Protein AF-A0ABD0TWV4-F1 (afdb_monomer)

Mean predicted aligned error: 20.25 Å

InterPro domains:
  IPR000727 Target SNARE coiled-coil homology domain [PF05739] (117-166)
  IPR000727 Target SNARE coiled-coil homology domain [PS50192] (80-142)
  IPR000727 Target SNARE coiled-coil homology domain [SM00397] (75-142)
  IPR006012 Syntaxin/epimorphin, conserved site [PS00914] (86-125)

Radius of gyration: 50.0 Å; Cα contacts (8 Å, |Δi|>4): 25; chains: 1; bounding box: 111×30×127 Å

Secondary structure (DSSP, 8-state):
---TTT-SS--B-TTSSB-SSS-TT--S---TTS-HHHHHHHHHHHHHHHHHHHS-TT----TTTT---HHHHHHHHHHHHHHHHHHHHHHHHHHHHHHHHHHHHHHHHHHHHHHHHHHHHHHHHHHHHHHHHHHHHHHHHHHHHHHHHHHHHHHHHHHHHHHHHHHHHHHHH--

Structure (mmCIF, N/CA/C/O backbone):
data_AF-A0ABD0TWV4-F1
#
_entry.id   AF-A0ABD0TWV4-F1
#
loop_
_atom_site.group_PDB
_atom_site.id
_atom_site.type_symbol
_atom_site.label_atom_id
_atom_site.label_alt_id
_atom_site.label_comp_id
_atom_site.label_asym_id
_atom_site.label_entity_id
_atom_site.label_seq_id
_atom_site.pdbx_PDB_ins_code
_atom_site.Cartn_x
_atom_site.Cartn_y
_atom_site.Cartn_z
_atom_site.occupancy
_atom_site.B_iso_or_equiv
_atom_site.auth_seq_id
_atom_site.auth_comp_id
_atom_site.auth_asym_id
_atom_site.auth_atom_id
_atom_site.pdbx_PDB_model_num
ATOM 1 N N . MET A 1 1 ? -5.287 -21.340 57.481 1.00 48.16 1 MET A N 1
ATOM 2 C CA . MET A 1 1 ? -6.376 -22.322 57.654 1.00 48.16 1 MET A CA 1
ATOM 3 C C . MET A 1 1 ? -7.384 -21.694 58.591 1.00 48.16 1 MET A C 1
ATOM 5 O O . MET A 1 1 ? -7.034 -21.467 59.744 1.00 48.16 1 MET A O 1
ATOM 9 N N . GLY A 1 2 ? -8.526 -21.273 58.043 1.00 52.78 2 GLY A N 1
ATOM 10 C CA . GLY A 1 2 ? -9.637 -20.686 58.793 1.00 52.78 2 GLY A CA 1
ATOM 11 C C . GLY A 1 2 ? -10.477 -21.760 59.484 1.00 52.78 2 GLY A C 1
ATOM 12 O O . GLY A 1 2 ? -10.349 -22.943 59.178 1.00 52.78 2 GLY A O 1
ATOM 13 N N . ASP A 1 3 ? -11.267 -21.323 60.457 1.00 49.00 3 ASP A N 1
ATOM 14 C CA . ASP A 1 3 ? -12.151 -22.139 61.287 1.00 49.00 3 ASP A CA 1
ATOM 15 C C . ASP A 1 3 ? -13.287 -22.773 60.448 1.00 49.00 3 ASP A C 1
ATOM 17 O O . ASP A 1 3 ? -14.047 -22.030 59.819 1.00 49.00 3 ASP A O 1
ATOM 21 N N . PRO A 1 4 ? -13.421 -24.114 60.413 1.00 55.00 4 PRO A N 1
ATOM 22 C CA . PRO A 1 4 ? -14.428 -24.806 59.605 1.00 55.00 4 PRO A CA 1
ATOM 23 C C . PRO A 1 4 ? -15.880 -24.562 60.047 1.00 55.00 4 PRO A C 1
ATOM 25 O O . PRO A 1 4 ? -16.785 -24.877 59.280 1.00 55.00 4 PRO A O 1
ATOM 28 N N . ASP A 1 5 ? -16.120 -23.990 61.233 1.00 54.47 5 ASP A N 1
ATOM 29 C CA . ASP A 1 5 ? -17.477 -23.630 61.676 1.00 54.47 5 ASP A CA 1
ATOM 30 C C . ASP A 1 5 ? -17.945 -22.264 61.126 1.00 54.47 5 ASP A C 1
ATOM 32 O O . ASP A 1 5 ? -19.137 -21.959 61.142 1.00 54.47 5 ASP A O 1
ATOM 36 N N . VAL A 1 6 ? -17.019 -21.443 60.614 1.00 55.41 6 VAL A N 1
ATOM 37 C CA . VAL A 1 6 ? -17.290 -20.105 60.043 1.00 55.41 6 VAL A CA 1
ATOM 38 C C . VAL A 1 6 ? -17.192 -20.117 58.518 1.00 55.41 6 VAL A C 1
ATOM 40 O O . VAL A 1 6 ? -17.832 -19.327 57.822 1.00 55.41 6 VAL A O 1
ATOM 43 N N . ASP A 1 7 ? -16.379 -21.023 57.988 1.00 56.34 7 ASP A N 1
ATOM 44 C CA . ASP A 1 7 ? -16.120 -21.140 56.568 1.00 56.34 7 ASP A CA 1
ATOM 45 C C . ASP A 1 7 ? -17.146 -22.078 55.922 1.00 56.34 7 ASP A C 1
ATOM 47 O O . ASP A 1 7 ? -16.970 -23.295 55.887 1.00 56.34 7 ASP A O 1
ATOM 51 N N . HIS A 1 8 ? -18.256 -21.508 55.443 1.00 60.25 8 HIS A N 1
ATOM 52 C CA . HIS A 1 8 ? -19.375 -22.197 54.781 1.00 60.25 8 HIS A CA 1
ATOM 53 C C . HIS A 1 8 ? -19.004 -22.850 53.425 1.00 60.25 8 HIS A C 1
ATOM 55 O O . HIS A 1 8 ? -19.779 -22.811 52.470 1.00 60.25 8 HIS A O 1
ATOM 61 N N . GLY A 1 9 ? -17.819 -23.452 53.318 1.00 59.75 9 GLY A N 1
ATOM 62 C CA . GLY A 1 9 ? -17.298 -24.084 52.111 1.00 59.75 9 GLY A CA 1
ATOM 63 C C . GLY A 1 9 ? -16.664 -23.106 51.123 1.00 59.75 9 GLY A C 1
ATOM 64 O O . GLY A 1 9 ? -16.561 -23.441 49.941 1.00 59.75 9 GLY A O 1
ATOM 65 N N . PHE A 1 10 ? -16.252 -21.912 51.566 1.00 63.66 10 PHE A N 1
ATOM 66 C CA . PHE A 1 10 ? -15.539 -20.976 50.707 1.00 63.66 10 PHE A CA 1
ATOM 67 C C . PHE A 1 10 ? -14.057 -21.349 50.640 1.00 63.66 10 PHE A C 1
ATOM 69 O O . PHE A 1 10 ? -13.393 -21.608 51.635 1.00 63.66 10 PHE A O 1
ATOM 76 N N . VAL A 1 11 ? -13.516 -21.394 49.426 1.00 72.00 11 VAL A N 1
ATOM 77 C CA . VAL A 1 11 ? -12.082 -21.613 49.219 1.00 72.00 11 VAL A CA 1
ATOM 78 C C . VAL A 1 11 ? -11.389 -20.254 49.267 1.00 72.00 11 VAL A C 1
ATOM 80 O O . VAL A 1 11 ? -11.947 -19.270 48.787 1.00 72.00 11 VAL A O 1
ATOM 83 N N . PHE A 1 12 ? -10.198 -20.174 49.864 1.00 75.81 12 PHE A N 1
ATOM 84 C CA . PHE A 1 12 ? -9.414 -18.940 49.970 1.00 75.81 12 PHE A CA 1
ATOM 85 C C . PHE A 1 12 ? -8.073 -19.070 49.242 1.00 75.81 12 PHE A C 1
ATOM 87 O O . PHE A 1 12 ? -7.448 -20.131 49.277 1.00 75.81 12 PHE A O 1
ATOM 94 N N . ASP A 1 13 ? -7.634 -17.980 48.613 1.00 79.19 13 ASP A N 1
ATOM 95 C CA . ASP A 1 13 ? -6.350 -17.870 47.931 1.00 79.19 13 ASP A CA 1
ATOM 96 C C . ASP A 1 13 ? -5.178 -17.789 48.930 1.00 79.19 13 ASP A C 1
ATOM 98 O O . ASP A 1 13 ? -5.342 -17.699 50.152 1.00 79.19 13 ASP A O 1
ATOM 102 N N . ASP A 1 14 ? -3.955 -17.809 48.406 1.00 82.31 14 ASP A N 1
ATOM 103 C CA . ASP A 1 14 ? -2.719 -17.677 49.185 1.00 82.31 14 ASP A CA 1
ATOM 104 C C . ASP A 1 14 ? -2.573 -16.313 49.890 1.00 82.31 14 ASP A C 1
ATOM 106 O O . ASP A 1 14 ? -1.721 -16.150 50.766 1.00 82.31 14 ASP A O 1
ATOM 110 N N . GLN A 1 15 ? -3.431 -15.348 49.551 1.00 80.25 15 GLN A N 1
ATOM 111 C CA . GLN A 1 15 ? -3.526 -14.021 50.157 1.00 80.25 15 GLN A CA 1
ATOM 112 C C . GLN A 1 15 ? -4.670 -13.932 51.183 1.00 80.25 15 GLN A C 1
ATOM 114 O O . GLN A 1 15 ? -4.891 -12.863 51.755 1.00 80.25 15 GLN A O 1
ATOM 119 N N . GLY A 1 16 ? -5.373 -15.040 51.453 1.00 72.88 16 GLY A N 1
ATOM 120 C CA . GLY A 1 16 ? -6.469 -15.120 52.418 1.00 72.88 16 GLY A CA 1
ATOM 121 C C . GLY A 1 16 ? -7.770 -14.462 51.951 1.00 72.88 16 GLY A C 1
ATOM 122 O O . GLY A 1 16 ? -8.629 -14.170 52.782 1.00 72.88 16 GLY A O 1
ATOM 123 N N . ARG A 1 17 ? -7.929 -14.201 50.650 1.00 74.00 17 ARG A N 1
ATOM 124 C CA . ARG A 1 17 ? -9.180 -13.712 50.045 1.00 74.00 17 ARG A CA 1
ATOM 125 C C . ARG A 1 17 ? -9.965 -14.881 49.476 1.00 74.00 17 ARG A C 1
ATOM 127 O O . ARG A 1 17 ? -9.374 -15.892 49.130 1.00 74.00 17 ARG A O 1
ATOM 134 N N . THR A 1 18 ? -11.282 -14.750 49.351 1.00 71.88 18 THR A N 1
ATOM 135 C CA . THR A 1 18 ? -12.110 -15.797 48.739 1.00 71.88 18 THR A CA 1
ATOM 136 C C . THR A 1 18 ? -11.652 -16.063 47.305 1.00 71.88 18 THR A C 1
ATOM 138 O O . THR A 1 18 ? -11.694 -15.174 46.453 1.00 71.88 18 THR A O 1
ATOM 141 N N . ASP A 1 19 ? -11.216 -17.290 47.051 1.00 74.62 19 ASP A N 1
ATOM 142 C CA . ASP A 1 19 ? -10.894 -17.802 45.731 1.00 74.62 19 ASP A CA 1
ATOM 143 C C . ASP A 1 19 ? -12.199 -18.162 45.022 1.00 74.62 19 ASP A C 1
ATOM 145 O O . ASP A 1 19 ? -12.769 -19.244 45.172 1.00 74.62 19 ASP A O 1
ATOM 149 N N . VAL A 1 20 ? -12.698 -17.189 44.264 1.00 68.88 20 VAL A N 1
ATOM 150 C CA . VAL A 1 20 ? -13.943 -17.319 43.508 1.00 68.88 20 VAL A CA 1
ATOM 151 C C . VAL A 1 20 ? -13.828 -18.410 42.443 1.00 68.88 20 VAL A C 1
ATOM 153 O O . VAL A 1 20 ? -14.825 -19.061 42.172 1.00 68.88 20 VAL A O 1
ATOM 156 N N . LEU A 1 21 ? -12.644 -18.651 41.869 1.00 65.12 21 LEU A N 1
ATOM 157 C CA . LEU A 1 21 ? -12.467 -19.622 40.783 1.00 65.12 21 LEU A CA 1
ATOM 158 C C . LEU A 1 21 ? -12.405 -21.066 41.288 1.00 65.12 21 LEU A C 1
ATOM 160 O O . LEU A 1 21 ? -12.797 -21.978 40.567 1.00 65.12 21 LEU A O 1
ATOM 164 N N . ALA A 1 22 ? -11.913 -21.271 42.509 1.00 63.59 22 ALA A N 1
ATOM 165 C CA . ALA A 1 22 ? -11.883 -22.579 43.162 1.00 63.59 22 ALA A CA 1
ATOM 166 C C . ALA A 1 22 ? -13.142 -22.870 43.998 1.00 63.59 22 ALA A C 1
ATOM 168 O O . ALA A 1 22 ? -13.249 -23.934 44.611 1.00 63.59 22 ALA A O 1
ATOM 169 N N . SER A 1 23 ? -14.086 -21.929 44.051 1.00 66.19 23 SER A N 1
ATOM 170 C CA . SER A 1 23 ? -15.321 -22.074 44.811 1.00 66.19 23 SER A CA 1
ATOM 171 C C . SER A 1 23 ? -16.214 -23.166 44.209 1.00 66.19 23 SER A C 1
ATOM 173 O O . SER A 1 23 ? -16.491 -23.122 43.011 1.00 66.19 23 SER A O 1
ATOM 175 N N . PRO A 1 24 ? -16.772 -24.091 45.016 1.00 59.31 24 PRO A N 1
ATOM 176 C CA . PRO A 1 24 ? -17.742 -25.078 44.529 1.00 59.31 24 PRO A CA 1
ATOM 177 C C . PRO A 1 24 ? -19.041 -24.435 44.010 1.00 59.31 24 PRO A C 1
ATOM 179 O O . PRO A 1 24 ? -19.850 -25.105 43.372 1.00 59.31 24 PRO A O 1
ATOM 182 N N . PHE A 1 25 ? -19.245 -23.142 44.281 1.00 58.12 25 PHE A N 1
ATOM 183 C CA . PHE A 1 25 ? -20.368 -22.351 43.785 1.00 58.12 25 PHE A CA 1
ATOM 184 C C . PHE A 1 25 ? -20.103 -21.697 42.420 1.00 58.12 25 PHE A C 1
ATOM 186 O O . PHE A 1 25 ? -21.033 -21.158 41.821 1.00 58.12 25 PHE A O 1
ATOM 193 N N . PHE A 1 26 ? -18.859 -21.712 41.933 1.00 59.50 26 PHE A N 1
ATOM 194 C CA . PHE A 1 26 ? -18.470 -21.103 40.666 1.00 59.50 26 PHE A CA 1
ATOM 195 C C . PHE A 1 26 ? -17.989 -22.187 39.700 1.00 59.50 26 PHE A C 1
ATOM 197 O O . PHE A 1 26 ? -16.890 -22.718 39.837 1.00 59.50 26 PHE A O 1
ATOM 204 N N . ASP A 1 27 ? -18.821 -22.527 38.718 1.00 59.12 27 ASP A N 1
ATOM 205 C CA . ASP A 1 27 ? -18.453 -23.472 37.666 1.00 59.12 27 ASP A CA 1
ATOM 206 C C . ASP A 1 27 ? -18.012 -22.708 36.412 1.00 59.12 27 ASP A C 1
ATOM 208 O O . ASP A 1 27 ? -18.756 -21.901 35.871 1.00 59.12 27 ASP A O 1
ATOM 212 N N . VAL A 1 28 ? -16.786 -22.945 35.944 1.00 53.66 28 VAL A N 1
ATOM 213 C CA . VAL A 1 28 ? -16.226 -22.305 34.739 1.00 53.66 28 VAL A CA 1
ATOM 214 C C . VAL A 1 28 ? -16.710 -23.007 33.457 1.00 53.66 28 VAL A C 1
ATOM 216 O O . VAL A 1 28 ? -16.512 -22.491 32.359 1.00 53.66 28 VAL A O 1
ATOM 219 N N . HIS A 1 29 ? -17.379 -24.162 33.561 1.00 51.41 29 HIS A N 1
ATOM 220 C CA . HIS A 1 29 ? -17.991 -24.879 32.434 1.00 51.41 29 HIS A CA 1
ATOM 221 C C . HIS A 1 29 ? -19.350 -24.305 32.000 1.00 51.41 29 HIS A C 1
ATOM 223 O O . HIS A 1 29 ? -20.232 -25.057 31.592 1.00 51.41 29 HIS A O 1
ATOM 229 N N . PHE A 1 30 ? -19.508 -22.976 32.001 1.00 50.31 30 PHE A N 1
ATOM 230 C CA . PHE A 1 30 ? -20.630 -22.314 31.332 1.00 50.31 30 PHE A CA 1
ATOM 231 C C . PHE A 1 30 ? -20.566 -22.602 29.825 1.00 50.31 30 PHE A C 1
ATOM 233 O O . PHE A 1 30 ? -19.975 -21.864 29.036 1.00 50.31 30 PHE A O 1
ATOM 240 N N . GLY A 1 31 ? -21.138 -23.738 29.429 1.00 44.03 31 GLY A N 1
ATOM 241 C CA . GLY A 1 31 ? -21.471 -24.031 28.052 1.00 44.03 31 GLY A CA 1
ATOM 242 C C . GLY A 1 31 ? -22.399 -22.934 27.553 1.00 44.03 31 GLY A C 1
ATOM 243 O O . GLY A 1 31 ? -23.305 -22.508 28.263 1.00 44.03 31 GLY A O 1
ATOM 244 N N . ASN A 1 32 ? -22.149 -22.475 26.333 1.00 52.31 32 ASN A N 1
ATOM 245 C CA . ASN A 1 32 ? -22.826 -21.364 25.661 1.00 52.31 32 ASN A CA 1
ATOM 246 C C . ASN A 1 32 ? -24.355 -21.537 25.447 1.00 52.31 32 ASN A C 1
ATOM 248 O O . ASN A 1 32 ? -24.899 -20.856 24.586 1.00 52.31 32 ASN A O 1
ATOM 252 N N . ASP A 1 33 ? -25.038 -22.429 26.172 1.00 53.44 33 ASP A N 1
ATOM 253 C CA . ASP A 1 33 ? -26.438 -22.821 25.942 1.00 53.44 33 ASP A CA 1
ATOM 254 C C . ASP A 1 33 ? -27.330 -22.848 27.201 1.00 53.44 33 ASP A C 1
ATOM 256 O O . ASP A 1 33 ? -28.517 -23.152 27.092 1.00 53.44 33 ASP A O 1
ATOM 260 N N . GLU A 1 34 ? -26.828 -22.505 28.391 1.00 55.06 34 GLU A N 1
ATOM 261 C CA . GLU A 1 34 ? -27.669 -22.398 29.593 1.00 55.06 34 GLU A CA 1
ATOM 262 C C . GLU A 1 34 ? -28.044 -20.921 29.810 1.00 55.06 34 GLU A C 1
ATOM 264 O O . GLU A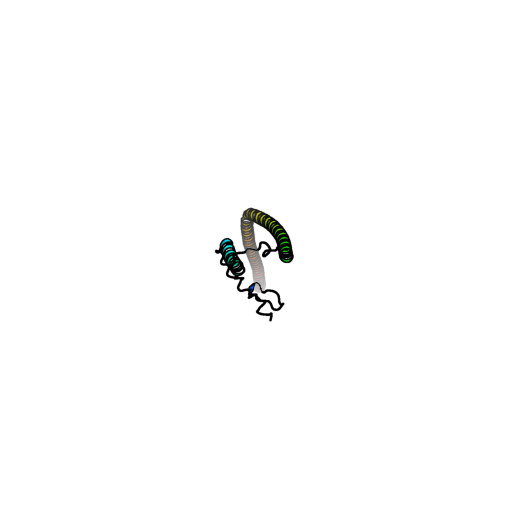 1 34 ? -27.190 -20.074 30.077 1.00 55.06 34 GLU A O 1
ATOM 269 N N . SER A 1 35 ? -29.321 -20.582 29.582 1.00 59.66 35 SER A N 1
ATOM 270 C CA . SER A 1 35 ? -29.841 -19.218 29.754 1.00 59.66 35 SER A CA 1
ATOM 271 C C . SER A 1 35 ? -29.520 -18.716 31.163 1.00 59.66 35 SER A C 1
ATOM 273 O O . SER A 1 35 ? -29.694 -19.445 32.137 1.00 59.66 35 SER A O 1
ATOM 275 N N . THR A 1 36 ? -29.135 -17.443 31.289 1.00 58.72 36 THR A N 1
ATOM 276 C CA . THR A 1 36 ? -29.063 -16.723 32.574 1.00 58.72 36 THR A CA 1
ATOM 277 C C . THR A 1 36 ? -30.282 -16.964 33.470 1.00 58.72 36 THR A C 1
ATOM 279 O O . THR A 1 36 ? -30.150 -16.896 34.689 1.00 58.72 36 THR A O 1
ATOM 282 N N . ASP A 1 37 ? -31.440 -17.274 32.884 1.00 61.88 37 ASP A N 1
ATOM 283 C CA . ASP A 1 37 ? -32.672 -17.600 33.600 1.00 61.88 37 ASP A CA 1
ATOM 284 C C . ASP A 1 37 ? -32.565 -18.907 34.406 1.00 61.88 37 ASP A C 1
ATOM 286 O O . ASP A 1 37 ? -32.992 -18.935 35.554 1.00 61.88 37 ASP A O 1
ATOM 290 N N . ASP A 1 38 ? -31.930 -19.957 33.875 1.00 61.88 38 ASP A N 1
ATOM 291 C CA . ASP A 1 38 ? -31.774 -21.244 34.578 1.00 61.88 38 ASP A CA 1
ATOM 292 C C . ASP A 1 38 ? -30.809 -21.119 35.772 1.00 61.88 38 ASP A C 1
ATOM 294 O O . ASP A 1 38 ? -31.041 -21.647 36.863 1.00 61.88 38 ASP A O 1
ATOM 298 N N . TYR A 1 39 ? -29.770 -20.294 35.616 1.00 63.69 39 TYR A N 1
ATOM 299 C CA . TYR A 1 39 ? -28.868 -19.935 36.710 1.00 63.69 39 TYR A CA 1
ATOM 300 C C . TYR A 1 39 ? -29.589 -19.152 37.816 1.00 63.69 39 TYR A C 1
ATOM 302 O O . TYR A 1 39 ? -29.396 -19.420 39.007 1.00 63.69 39 TYR A O 1
ATOM 310 N N . VAL A 1 40 ? -30.442 -18.200 37.429 1.00 68.19 40 VAL A N 1
ATOM 311 C CA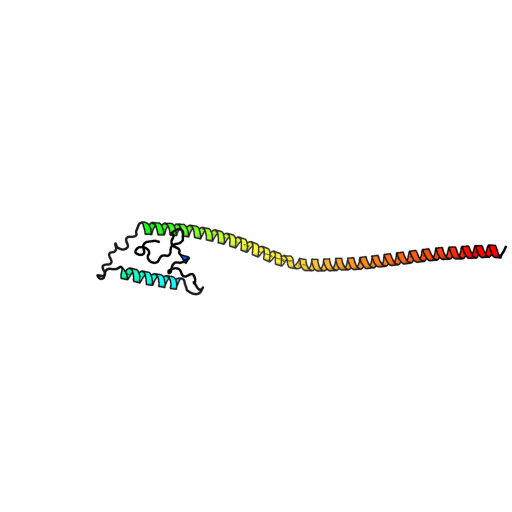 . VAL A 1 40 ? -31.276 -17.434 38.361 1.00 68.19 40 VAL A CA 1
ATOM 312 C C . VAL A 1 40 ? -32.255 -18.358 39.082 1.00 68.19 40 VAL A C 1
ATOM 314 O O . VAL A 1 40 ? -32.345 -18.277 40.306 1.00 68.19 40 VAL A O 1
ATOM 317 N N . ASP A 1 41 ? -32.901 -19.283 38.374 1.00 69.56 41 ASP A N 1
ATOM 318 C CA . ASP A 1 41 ? -33.826 -20.263 38.949 1.00 69.56 41 ASP A CA 1
ATOM 319 C C . ASP A 1 41 ? -33.125 -21.206 39.936 1.00 69.56 41 ASP A C 1
ATOM 321 O O . ASP A 1 41 ? -33.641 -21.479 41.026 1.00 69.56 41 ASP A O 1
ATOM 325 N N . ARG A 1 42 ? -31.901 -21.644 39.624 1.00 66.06 42 ARG A N 1
ATOM 326 C CA . ARG A 1 42 ? -31.087 -22.481 40.515 1.00 66.06 42 ARG A CA 1
ATOM 327 C C . ARG A 1 42 ? -30.658 -21.742 41.781 1.00 66.06 42 ARG A C 1
ATOM 329 O O . ARG A 1 42 ? -30.710 -22.322 42.870 1.00 66.06 42 ARG A O 1
ATOM 336 N N . ILE A 1 43 ? -30.254 -20.476 41.662 1.00 69.62 43 ILE A N 1
ATOM 337 C CA . ILE A 1 43 ? -29.939 -19.630 42.822 1.00 69.62 43 ILE A CA 1
ATOM 338 C C . ILE A 1 43 ? -31.191 -19.399 43.666 1.00 69.62 43 ILE A C 1
ATOM 340 O O . ILE A 1 43 ? -31.132 -19.553 44.886 1.00 69.62 43 ILE A O 1
ATOM 344 N N . LEU A 1 44 ? -32.317 -19.057 43.034 1.00 70.62 44 LEU A N 1
ATOM 345 C CA . LEU A 1 44 ? -33.596 -18.845 43.711 1.00 70.62 44 LEU A CA 1
ATOM 346 C C . LEU A 1 44 ? -33.994 -20.078 44.511 1.00 70.62 44 LEU A C 1
ATOM 348 O O . LEU A 1 44 ? -34.271 -19.955 45.698 1.00 70.62 44 LEU A O 1
ATOM 352 N N . TYR A 1 45 ? -33.933 -21.262 43.904 1.00 69.62 45 TYR A N 1
ATOM 353 C CA . TYR A 1 45 ? -34.268 -22.516 44.569 1.00 69.62 45 TYR A CA 1
ATOM 354 C C . TYR A 1 45 ? -33.412 -22.767 45.820 1.00 69.62 45 TYR A C 1
ATOM 356 O O . TYR A 1 45 ? -33.944 -23.081 46.885 1.00 69.62 45 TYR A O 1
ATOM 364 N N . GLN A 1 46 ? -32.093 -22.577 45.724 1.00 65.38 46 GLN A N 1
ATOM 365 C CA . GLN A 1 46 ? -31.184 -22.770 46.859 1.00 65.38 46 GLN A CA 1
ATOM 366 C C . GLN A 1 46 ? -31.394 -21.726 47.961 1.00 65.38 46 GLN A C 1
ATOM 368 O O . GLN A 1 46 ? -31.408 -22.068 49.145 1.00 65.38 46 GLN A O 1
ATOM 373 N N . LEU A 1 47 ? -31.609 -20.461 47.591 1.00 71.00 47 LEU A N 1
ATOM 374 C CA . LEU A 1 47 ? -31.935 -19.404 48.546 1.00 71.00 47 LEU A CA 1
ATOM 375 C C . LEU A 1 47 ? -33.267 -19.674 49.245 1.00 71.00 47 LEU A C 1
ATOM 377 O O . LEU A 1 47 ? -33.337 -19.551 50.464 1.00 71.00 47 LEU A O 1
ATOM 381 N N . THR A 1 48 ? -34.304 -20.085 48.510 1.00 71.69 48 THR A N 1
ATOM 382 C CA . THR A 1 48 ? -35.608 -20.444 49.083 1.00 71.69 48 THR A CA 1
ATOM 383 C C . THR A 1 48 ? -35.473 -21.591 50.079 1.00 71.69 48 THR A C 1
ATOM 385 O O . THR A 1 48 ? -35.946 -21.457 51.203 1.00 71.69 48 THR A O 1
ATOM 388 N N . LEU A 1 49 ? -34.759 -22.662 49.720 1.00 66.62 49 LEU A N 1
ATOM 389 C CA . LEU A 1 49 ? -34.509 -23.793 50.619 1.00 66.62 49 LEU A CA 1
ATOM 390 C C . LEU A 1 49 ? -33.752 -23.385 51.887 1.00 66.62 49 LEU A C 1
ATOM 392 O O . LEU A 1 49 ? -34.075 -23.842 52.981 1.00 66.62 49 LEU A O 1
ATOM 396 N N . THR A 1 50 ? -32.747 -22.524 51.743 1.00 67.06 50 THR A N 1
ATOM 397 C CA . THR A 1 50 ? -31.927 -22.067 52.872 1.00 67.06 50 THR A CA 1
ATOM 398 C C . THR A 1 50 ? -32.740 -21.172 53.805 1.00 67.06 50 THR A C 1
ATOM 400 O O . THR A 1 50 ? -32.677 -21.322 55.020 1.00 67.06 50 THR A O 1
ATOM 403 N N . ILE A 1 51 ? -33.555 -20.274 53.245 1.00 67.19 51 ILE A N 1
ATOM 404 C CA . ILE A 1 51 ? -34.464 -19.420 54.016 1.00 67.19 51 ILE A CA 1
ATOM 405 C C . ILE A 1 51 ? -35.485 -20.279 54.766 1.00 67.19 51 ILE A C 1
ATOM 407 O O . ILE A 1 51 ? -35.704 -20.056 55.951 1.00 67.19 51 ILE A O 1
ATOM 411 N N . GLU A 1 52 ? -36.073 -21.281 54.113 1.00 65.88 52 GLU A N 1
ATOM 412 C CA . GLU A 1 52 ? -37.068 -22.168 54.721 1.00 65.88 52 GLU A CA 1
ATOM 413 C C . GLU A 1 52 ? -36.477 -23.021 55.855 1.00 65.88 52 GLU A C 1
ATOM 415 O O . GLU A 1 52 ? -37.126 -23.209 56.882 1.00 65.88 52 GLU A O 1
ATOM 420 N N . ALA A 1 53 ? -35.216 -23.449 55.731 1.00 66.44 53 ALA A N 1
ATOM 421 C CA . ALA A 1 53 ? -34.487 -24.146 56.792 1.00 66.44 53 ALA A CA 1
ATOM 422 C C . ALA A 1 53 ? -34.156 -23.253 58.007 1.00 66.44 53 ALA A C 1
ATOM 424 O O . ALA A 1 53 ? -34.001 -23.763 59.119 1.00 66.44 53 ALA A O 1
ATOM 425 N N . GLN A 1 54 ? -34.058 -21.935 57.810 1.00 61.12 54 GLN A N 1
ATOM 426 C CA . GLN A 1 54 ? -33.758 -20.962 58.864 1.00 61.12 54 GLN A CA 1
ATOM 427 C C . GLN A 1 54 ? -35.010 -20.427 59.587 1.00 61.12 54 GLN A C 1
ATOM 429 O O . GLN A 1 54 ? -34.874 -19.758 60.613 1.00 61.12 54 GLN A O 1
ATOM 434 N N . ILE A 1 55 ? -36.220 -20.708 59.083 1.00 63.03 55 ILE A N 1
ATOM 435 C CA . ILE A 1 55 ? -37.482 -20.286 59.708 1.00 63.03 55 ILE A CA 1
ATOM 436 C C . ILE A 1 55 ? -37.846 -21.263 60.843 1.00 63.03 55 ILE A C 1
ATOM 438 O O . ILE A 1 55 ? -37.873 -22.477 60.628 1.00 63.03 55 ILE A O 1
ATOM 442 N N . PRO A 1 56 ? -38.152 -20.780 62.064 1.00 59.47 56 PRO A N 1
ATOM 443 C CA . PRO A 1 56 ? -38.592 -21.646 63.152 1.00 59.47 56 PRO A CA 1
ATOM 444 C C . PRO A 1 56 ? -39.898 -22.389 62.797 1.00 59.47 56 PRO A C 1
ATOM 446 O O . PRO A 1 56 ? -40.763 -21.849 62.105 1.00 59.47 56 PRO A O 1
ATOM 449 N N . PRO A 1 57 ? -40.097 -23.623 63.303 1.00 60.06 57 PRO A N 1
ATOM 450 C CA . PRO A 1 57 ? -41.205 -24.504 62.913 1.00 60.06 57 PRO A CA 1
ATOM 451 C C . PRO A 1 57 ? -42.607 -23.992 63.291 1.00 60.06 57 PRO A C 1
ATOM 453 O O . PRO A 1 57 ? -43.598 -24.631 62.944 1.00 60.06 57 PRO A O 1
ATOM 456 N N . ASP A 1 58 ? -42.711 -22.866 64.003 1.00 64.19 58 ASP A N 1
ATOM 457 C CA . ASP A 1 58 ? -43.981 -22.210 64.323 1.00 64.19 58 ASP A CA 1
ATOM 458 C C . ASP A 1 58 ? -44.480 -21.261 63.216 1.00 64.19 58 ASP A C 1
ATOM 460 O O . ASP A 1 58 ? -45.572 -20.704 63.335 1.00 64.19 58 ASP A O 1
ATOM 464 N N . GLY A 1 59 ? -43.712 -21.096 62.129 1.00 58.19 59 GLY A N 1
ATOM 465 C CA . GLY A 1 59 ? -44.089 -20.262 60.988 1.00 58.19 59 GLY A CA 1
ATOM 466 C C . GLY A 1 59 ? -44.184 -18.771 61.318 1.00 58.19 59 GLY A C 1
ATOM 467 O O . GLY A 1 59 ? -44.738 -18.006 60.524 1.00 58.19 59 GLY A O 1
ATOM 468 N N . SER A 1 60 ? -43.666 -18.339 62.474 1.00 56.81 60 SER A N 1
ATOM 469 C CA . SER A 1 60 ? -43.596 -16.925 62.821 1.00 56.81 60 SER A CA 1
ATOM 470 C C . SER A 1 60 ? -42.500 -16.258 61.986 1.00 56.81 60 SER A C 1
ATOM 472 O O . SER A 1 60 ? -41.312 -16.269 62.299 1.00 56.81 60 SER A O 1
ATOM 474 N N . PHE A 1 61 ? -42.907 -15.684 60.855 1.00 52.16 61 PHE A N 1
ATOM 475 C CA . PHE A 1 61 ? -42.044 -14.831 60.050 1.00 52.16 61 PHE A CA 1
ATOM 476 C C . PHE A 1 61 ? -41.910 -13.483 60.769 1.00 52.16 61 PHE A C 1
ATOM 478 O O . PHE A 1 61 ? -42.709 -12.569 60.555 1.00 52.16 61 PHE A O 1
ATOM 485 N N . ASP A 1 62 ? -40.954 -13.370 61.694 1.00 51.50 62 ASP A N 1
ATOM 486 C CA . ASP A 1 62 ? -40.616 -12.075 62.279 1.00 51.50 62 ASP A CA 1
ATOM 487 C C . ASP A 1 62 ? -40.098 -11.176 61.150 1.00 51.50 62 ASP A C 1
ATOM 489 O O . ASP A 1 62 ? -39.038 -11.412 60.571 1.00 51.50 62 ASP A O 1
ATOM 493 N N . ALA A 1 63 ? -40.862 -10.140 60.804 1.00 53.00 63 ALA A N 1
ATOM 494 C CA . ALA A 1 63 ? -40.478 -9.170 59.782 1.00 53.00 63 ALA A CA 1
ATOM 495 C C . ALA A 1 63 ? -39.151 -8.454 60.120 1.00 53.00 63 ALA A C 1
ATOM 497 O O . ALA A 1 63 ? -38.552 -7.840 59.238 1.00 53.00 63 ALA A O 1
ATOM 498 N N . ASN A 1 64 ? -38.666 -8.559 61.366 1.00 49.50 64 ASN A N 1
ATOM 499 C CA . ASN A 1 64 ? -37.347 -8.082 61.781 1.00 49.50 64 ASN A CA 1
ATOM 500 C C . ASN A 1 64 ? -36.189 -9.055 61.487 1.00 49.50 64 ASN A C 1
ATOM 502 O O . ASN A 1 64 ? -35.040 -8.672 61.678 1.00 49.50 64 ASN A O 1
ATOM 506 N N . TYR A 1 65 ? -36.429 -10.281 61.009 1.00 47.44 65 TYR A N 1
ATOM 507 C CA . TYR A 1 65 ? -35.347 -11.231 60.691 1.00 47.44 65 TYR A CA 1
ATOM 508 C C . TYR A 1 65 ? -34.549 -10.815 59.440 1.00 47.44 65 TYR A C 1
ATOM 510 O O . TYR A 1 65 ? -33.350 -11.061 59.343 1.00 47.44 65 TYR A O 1
ATOM 518 N N . PHE A 1 66 ? -35.196 -10.100 58.512 1.00 50.25 66 PHE A N 1
ATOM 519 C CA . PHE A 1 66 ? -34.570 -9.444 57.358 1.00 50.25 66 PHE A CA 1
ATOM 520 C C . PHE A 1 66 ? -34.308 -7.960 57.633 1.00 50.25 66 PHE A C 1
ATOM 522 O O . PHE A 1 66 ? -34.589 -7.095 56.799 1.00 50.25 66 PHE A O 1
ATOM 529 N N . GLN A 1 67 ? -33.793 -7.627 58.817 1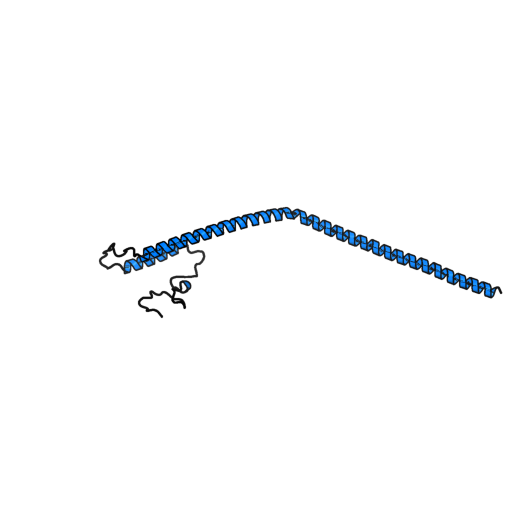.00 48.03 67 GLN A N 1
ATOM 530 C CA . GLN A 1 67 ? -33.351 -6.265 59.079 1.00 48.03 67 GLN A CA 1
ATOM 531 C C . GLN A 1 67 ? -32.209 -5.950 58.108 1.00 48.03 67 GLN A C 1
ATOM 533 O O . GLN A 1 67 ? -31.123 -6.508 58.220 1.00 48.03 67 GLN A O 1
ATOM 538 N N . GLN A 1 68 ? -32.487 -5.110 57.107 1.00 50.25 68 GLN A N 1
ATOM 539 C CA . GLN A 1 68 ? -31.528 -4.658 56.102 1.00 50.25 68 GLN A CA 1
ATOM 540 C C . GLN A 1 68 ? -30.306 -4.085 56.828 1.00 50.25 68 GLN A C 1
ATOM 542 O O . GLN A 1 68 ? -30.340 -2.967 57.342 1.00 50.25 68 GLN A O 1
ATOM 547 N N . THR A 1 69 ? -29.255 -4.895 56.945 1.00 56.88 69 THR A N 1
ATOM 548 C CA . THR A 1 69 ? -28.074 -4.551 57.732 1.00 56.88 69 THR A CA 1
ATOM 549 C C . THR A 1 69 ? -27.345 -3.395 57.055 1.00 56.88 69 THR A C 1
ATOM 551 O O . THR A 1 69 ? -27.364 -3.259 55.826 1.00 56.88 69 THR A O 1
ATOM 554 N N . GLU A 1 70 ? -26.677 -2.538 57.832 1.00 60.12 70 GLU A N 1
ATOM 555 C CA . GLU A 1 70 ? -25.836 -1.479 57.256 1.00 60.12 70 GLU A CA 1
ATOM 556 C C . GLU A 1 70 ? -24.799 -2.043 56.266 1.00 60.12 70 GLU A C 1
ATOM 558 O O . GLU A 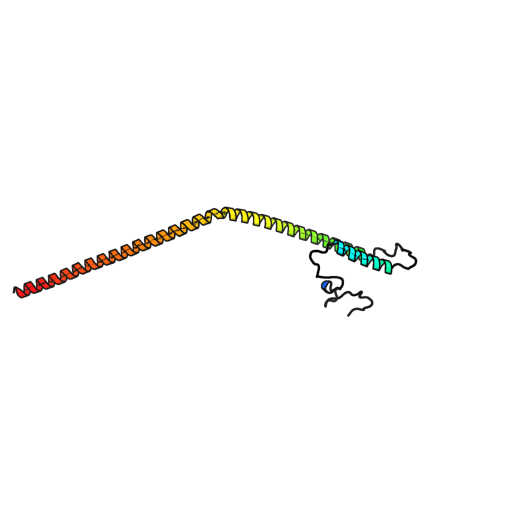1 70 ? -24.442 -1.382 55.290 1.00 60.12 70 GLU A O 1
ATOM 563 N N . GLU A 1 71 ? -24.365 -3.289 56.470 1.00 55.41 71 GLU A N 1
ATOM 564 C CA . GLU A 1 71 ? -23.451 -4.011 55.584 1.00 55.41 71 GLU A CA 1
ATOM 565 C C . GLU A 1 71 ? -24.075 -4.337 54.218 1.00 55.41 71 GLU A C 1
ATOM 567 O O . GLU A 1 71 ? -23.432 -4.120 53.189 1.00 55.41 71 GLU A O 1
ATOM 572 N N . SER A 1 72 ? -25.349 -4.749 54.170 1.00 55.03 72 SER A N 1
ATOM 573 C CA . SER A 1 72 ? -26.074 -4.979 52.909 1.00 55.03 72 SER A CA 1
ATOM 574 C C . SER A 1 72 ? -26.228 -3.688 52.090 1.00 55.03 72 SER A C 1
ATOM 576 O O . SER A 1 72 ? -26.053 -3.684 50.868 1.00 55.03 72 SER A O 1
ATOM 578 N N . ASN A 1 73 ? -26.472 -2.557 52.763 1.00 65.56 73 ASN A N 1
ATOM 579 C CA . ASN A 1 73 ? -26.542 -1.247 52.111 1.00 65.56 73 ASN A CA 1
ATOM 580 C C . ASN A 1 73 ? -25.195 -0.801 51.531 1.00 65.56 73 ASN A C 1
ATOM 582 O O . ASN A 1 73 ? -25.162 -0.270 50.418 1.00 65.56 73 ASN A O 1
ATOM 586 N N . LYS A 1 74 ? -24.086 -1.046 52.241 1.00 65.56 74 LYS A N 1
ATOM 587 C CA . LYS A 1 74 ? -22.734 -0.770 51.731 1.00 65.56 74 LYS A CA 1
ATOM 588 C C . LYS A 1 74 ? -22.407 -1.624 50.507 1.00 65.56 74 LYS A C 1
ATOM 590 O O . LYS A 1 74 ? -21.947 -1.082 49.506 1.00 65.56 74 LYS A O 1
ATOM 595 N N . PHE A 1 75 ? -22.722 -2.920 50.542 1.00 61.44 75 PHE A N 1
ATOM 596 C CA . PHE A 1 75 ? -22.506 -3.814 49.403 1.00 61.44 75 PHE A CA 1
ATOM 597 C C . PHE A 1 75 ? -23.278 -3.358 48.155 1.00 61.44 75 PHE A C 1
ATOM 599 O O . PHE A 1 75 ? -22.705 -3.278 47.067 1.00 61.44 75 PHE A O 1
ATOM 606 N N . ARG A 1 76 ? -24.555 -2.972 48.310 1.00 66.12 76 ARG A N 1
ATOM 607 C CA . ARG A 1 76 ? -25.363 -2.408 47.213 1.00 66.12 76 ARG A CA 1
ATOM 608 C C . ARG A 1 76 ? -24.759 -1.133 46.633 1.00 66.12 76 ARG A C 1
ATOM 610 O O . ARG A 1 76 ? -24.673 -1.015 45.416 1.00 66.12 76 ARG A O 1
ATOM 617 N N . GLN A 1 77 ? -24.317 -0.202 47.478 1.00 68.81 77 GLN A N 1
ATOM 618 C CA . GLN A 1 77 ? -23.691 1.039 47.010 1.00 68.81 77 GLN A CA 1
ATOM 619 C C . GLN A 1 77 ? -22.388 0.774 46.250 1.00 68.81 77 GLN A C 1
ATOM 621 O O . GLN A 1 77 ? -22.153 1.365 45.197 1.00 68.81 77 GLN A O 1
ATOM 626 N N . GLU A 1 78 ? -21.548 -0.139 46.740 1.00 66.00 78 GLU A N 1
ATOM 627 C CA . GLU A 1 78 ? -20.324 -0.523 46.036 1.00 66.00 78 GLU A CA 1
ATOM 628 C C . GLU A 1 78 ? -20.605 -1.236 44.710 1.00 66.00 78 GLU A C 1
ATOM 630 O O . GLU A 1 78 ? -19.856 -1.058 43.746 1.00 66.00 78 GLU A O 1
ATOM 635 N N . PHE A 1 79 ? -21.653 -2.058 44.653 1.00 63.84 79 PHE A N 1
ATOM 636 C CA . PHE A 1 79 ? -22.098 -2.699 43.420 1.00 63.84 79 PHE A CA 1
ATOM 637 C C . PHE A 1 79 ? -22.583 -1.659 42.405 1.00 63.84 79 PHE A C 1
ATOM 639 O O . PHE A 1 79 ? -22.138 -1.674 41.259 1.00 63.84 79 PHE A O 1
ATOM 646 N N . GLU A 1 80 ? -23.418 -0.707 42.826 1.00 72.56 80 GLU A N 1
ATOM 647 C CA . GLU A 1 80 ? -23.899 0.372 41.958 1.00 72.56 80 GLU A CA 1
ATOM 648 C C . GLU A 1 80 ? -22.750 1.255 41.448 1.00 72.56 80 GLU A C 1
ATOM 650 O O . GLU A 1 80 ? -22.697 1.566 40.257 1.00 72.56 80 GLU A O 1
ATOM 655 N N . MET A 1 81 ? -21.766 1.577 42.297 1.00 75.75 81 MET A N 1
ATOM 656 C CA . MET A 1 81 ? -20.565 2.304 41.867 1.00 75.75 81 MET A CA 1
ATOM 657 C C . MET A 1 81 ? -19.735 1.520 40.842 1.00 75.75 81 MET A C 1
ATOM 659 O O . MET A 1 81 ? -19.205 2.105 39.896 1.00 75.75 81 MET A O 1
ATOM 663 N N . ARG A 1 82 ? -19.595 0.202 41.024 1.00 72.31 82 ARG A N 1
ATOM 664 C CA . ARG A 1 82 ? -18.881 -0.667 40.076 1.00 72.31 82 ARG A CA 1
ATOM 665 C C . ARG A 1 82 ? -19.620 -0.769 38.746 1.00 72.31 82 ARG A C 1
ATOM 667 O O . ARG A 1 82 ? -18.979 -0.664 37.704 1.00 72.31 82 ARG A O 1
ATOM 674 N N . LYS A 1 83 ? -20.947 -0.882 38.786 1.00 78.62 83 LYS A N 1
ATOM 675 C CA . LYS A 1 83 ? -21.799 -0.897 37.596 1.00 78.62 83 LYS A CA 1
ATOM 676 C C . LYS A 1 83 ? -21.671 0.400 36.795 1.00 78.62 83 LYS A C 1
ATOM 678 O O . LYS A 1 83 ? -21.409 0.339 35.602 1.00 78.62 83 LYS A O 1
ATOM 683 N N . MET A 1 84 ? -21.725 1.563 37.452 1.00 79.00 84 MET A N 1
ATOM 684 C CA . MET A 1 84 ? -21.517 2.854 36.774 1.00 79.00 84 MET A CA 1
ATOM 685 C C . MET A 1 84 ? -20.147 2.956 36.093 1.00 79.00 84 MET A C 1
ATOM 687 O O . MET A 1 84 ? -20.046 3.475 34.985 1.00 79.00 84 MET A O 1
ATOM 691 N N . LYS A 1 85 ? -19.082 2.454 36.731 1.00 80.88 85 LYS A N 1
ATOM 692 C CA . LYS A 1 85 ? -17.744 2.424 36.115 1.00 80.88 85 LYS A CA 1
ATOM 693 C C . LYS A 1 85 ? -17.678 1.486 34.910 1.00 80.88 85 LYS A C 1
ATOM 695 O O . LYS A 1 85 ? -16.949 1.767 33.964 1.00 80.88 85 LYS A O 1
ATOM 700 N N . GLN A 1 86 ? -18.406 0.375 34.953 1.00 69.38 86 GLN A N 1
ATOM 701 C CA . GLN A 1 86 ? -18.461 -0.573 33.848 1.00 69.38 86 GLN A CA 1
ATOM 702 C C . GLN A 1 86 ? -19.222 0.002 32.649 1.00 69.38 86 GLN A C 1
ATOM 704 O O . GLN A 1 86 ? -18.721 -0.109 31.535 1.00 69.38 86 GLN A O 1
ATOM 709 N N . ASP A 1 87 ? -20.351 0.679 32.877 1.00 78.12 87 ASP A N 1
ATOM 710 C CA . ASP A 1 87 ? -21.102 1.374 31.820 1.00 78.12 87 ASP A CA 1
ATOM 711 C C . ASP A 1 87 ? -20.226 2.429 31.123 1.00 78.12 87 ASP A C 1
ATOM 713 O O . ASP A 1 87 ? -20.142 2.453 29.899 1.00 78.12 87 ASP A O 1
ATOM 717 N N . GLN A 1 88 ? -19.454 3.214 31.885 1.00 81.38 88 GLN A N 1
ATOM 718 C CA . GLN A 1 88 ? -18.483 4.164 31.315 1.00 81.38 88 GLN A CA 1
ATOM 719 C C . GLN A 1 88 ? -17.397 3.478 30.465 1.00 81.38 88 GLN A C 1
ATOM 721 O O . GLN A 1 88 ? -16.958 4.009 29.442 1.00 81.38 88 GLN A O 1
ATOM 726 N N . GLY A 1 89 ? -16.942 2.294 30.883 1.00 82.12 89 GLY A N 1
ATOM 727 C CA . GLY A 1 89 ? -16.001 1.491 30.104 1.00 82.12 89 GLY A CA 1
ATOM 728 C C . GLY A 1 89 ? -16.613 0.972 28.801 1.00 82.12 89 GLY A C 1
ATOM 729 O O . GLY A 1 89 ? -15.944 0.984 27.768 1.00 82.12 89 GLY A O 1
ATOM 730 N N . LEU A 1 90 ? -17.885 0.566 28.831 1.00 89.88 90 LEU A N 1
ATOM 731 C CA . LEU A 1 90 ? -18.624 0.130 27.645 1.00 89.88 90 LEU A CA 1
ATOM 732 C C . LEU A 1 90 ? -18.827 1.275 26.647 1.00 89.88 90 LEU A C 1
ATOM 734 O O . LEU A 1 90 ? -18.642 1.049 25.453 1.00 89.88 90 LEU A O 1
ATOM 738 N N . ASP A 1 91 ? -19.099 2.495 27.115 1.00 90.19 91 ASP A N 1
ATOM 739 C CA . ASP A 1 91 ? -19.198 3.678 26.247 1.00 90.19 91 ASP A CA 1
ATOM 740 C C . ASP A 1 91 ? -17.878 3.950 25.507 1.00 90.19 91 ASP A C 1
ATOM 742 O O . ASP A 1 91 ? -17.864 4.169 24.296 1.00 90.19 91 ASP A O 1
ATOM 746 N N . THR A 1 92 ? -16.740 3.834 26.201 1.00 86.69 92 THR A N 1
ATOM 747 C CA . THR A 1 92 ? -15.411 4.004 25.580 1.00 86.69 92 THR A CA 1
ATOM 748 C C . THR A 1 92 ? -15.136 2.926 24.524 1.00 86.69 92 THR A C 1
ATOM 750 O O . THR A 1 92 ? -14.562 3.199 23.468 1.00 86.69 92 THR A O 1
ATOM 753 N N . ILE A 1 93 ? -15.552 1.684 24.791 1.00 87.69 93 ILE A N 1
ATOM 754 C CA . ILE A 1 93 ? -15.437 0.583 23.826 1.00 87.69 93 ILE A CA 1
ATOM 755 C C . ILE A 1 93 ? -16.330 0.845 22.607 1.00 87.69 93 ILE A C 1
ATOM 757 O O . ILE A 1 93 ? -15.897 0.604 21.480 1.00 87.69 93 ILE A O 1
ATOM 761 N N . ALA A 1 94 ? -17.545 1.357 22.812 1.00 89.88 94 ALA A N 1
ATOM 762 C CA . ALA A 1 94 ? -18.470 1.685 21.734 1.00 89.88 94 ALA A CA 1
ATOM 763 C C . ALA A 1 94 ? -17.907 2.778 20.809 1.00 89.88 94 ALA A C 1
ATOM 765 O O . ALA A 1 94 ? -17.933 2.611 19.589 1.00 89.88 94 ALA A O 1
ATOM 766 N N . GLU A 1 95 ? -17.320 3.842 21.364 1.00 92.62 95 GLU A N 1
ATOM 767 C CA . GLU A 1 95 ? -16.641 4.888 20.582 1.00 92.62 95 GLU A CA 1
ATOM 768 C C . GLU A 1 95 ? -15.430 4.344 19.803 1.00 92.62 95 GLU A C 1
ATOM 770 O O . GLU A 1 95 ? -15.235 4.653 18.621 1.00 92.62 95 GLU A O 1
ATOM 775 N N . GLY A 1 96 ? -14.623 3.488 20.440 1.00 93.19 96 GLY A N 1
ATOM 776 C CA . GLY A 1 96 ? -13.492 2.831 19.784 1.00 93.19 96 GLY A CA 1
ATOM 777 C C . GLY A 1 96 ? -13.928 1.934 18.621 1.00 93.19 96 GLY A C 1
ATOM 778 O O . GLY A 1 96 ? -13.288 1.921 17.567 1.00 93.19 96 GLY A O 1
ATOM 779 N N . LEU A 1 97 ? -15.046 1.222 18.783 1.00 92.38 97 LEU A N 1
ATOM 780 C CA . LEU A 1 97 ? -15.617 0.373 17.741 1.00 92.38 97 LEU A CA 1
ATOM 781 C C . LEU A 1 97 ? -16.187 1.191 16.575 1.00 92.38 97 LEU A C 1
ATOM 783 O O . LEU A 1 97 ? -15.999 0.802 15.423 1.00 92.38 97 LEU A O 1
ATOM 787 N N . ASP A 1 98 ? -16.835 2.325 16.845 1.00 94.12 98 ASP A N 1
ATOM 788 C CA . ASP A 1 98 ? -17.321 3.223 15.790 1.00 94.12 98 ASP A CA 1
ATOM 789 C C . ASP A 1 98 ? -16.156 3.806 14.975 1.00 94.12 98 ASP A C 1
ATOM 791 O O . ASP A 1 98 ? -16.176 3.809 13.743 1.00 94.12 98 ASP A O 1
ATOM 795 N N . THR A 1 99 ? -15.063 4.166 15.651 1.00 93.38 99 THR A N 1
ATOM 796 C CA . THR A 1 99 ? -13.821 4.589 14.987 1.00 93.38 99 THR A CA 1
ATOM 797 C C . THR A 1 99 ? -13.258 3.484 14.088 1.00 93.38 99 THR A C 1
ATOM 799 O O . THR A 1 99 ? -12.908 3.734 12.933 1.00 93.38 99 THR A O 1
ATOM 802 N N . LEU A 1 100 ? -13.200 2.243 14.585 1.00 89.81 100 LEU A N 1
ATOM 803 C CA . LEU A 1 100 ? -12.735 1.094 13.805 1.00 89.81 100 LEU A CA 1
ATOM 804 C C . LEU A 1 100 ? -13.626 0.823 12.587 1.00 89.81 100 LEU A C 1
ATOM 806 O O . LEU A 1 100 ? -13.115 0.534 11.506 1.00 89.81 100 LEU A O 1
ATOM 810 N N . LYS A 1 101 ? -14.946 0.948 12.743 1.00 91.69 101 LYS A N 1
ATOM 811 C CA . LYS A 1 101 ? -15.921 0.802 11.659 1.00 91.69 101 LYS A CA 1
ATOM 812 C C . LYS A 1 101 ? -15.691 1.832 10.554 1.00 91.69 101 LYS A C 1
ATOM 814 O O . LYS A 1 101 ? -15.712 1.463 9.382 1.00 91.69 101 LYS A O 1
ATOM 819 N N . ASN A 1 102 ? -15.434 3.085 10.920 1.00 92.75 102 ASN A N 1
ATOM 820 C CA 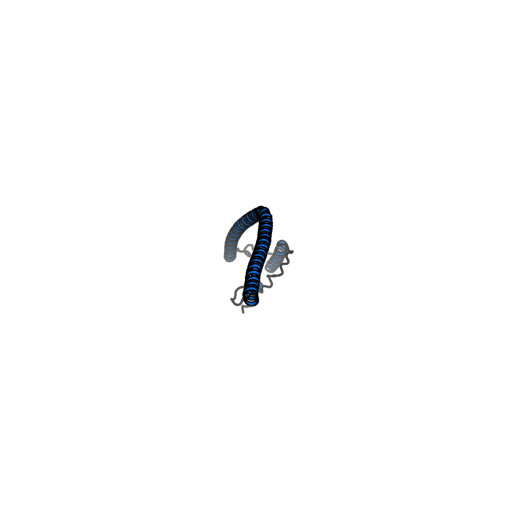. ASN A 1 102 ? -15.156 4.146 9.953 1.00 92.75 102 ASN A CA 1
ATOM 821 C C . ASN A 1 102 ? -13.847 3.874 9.189 1.00 92.75 102 ASN A C 1
ATOM 823 O O . ASN A 1 102 ? -13.842 3.916 7.964 1.00 92.75 102 ASN A O 1
ATOM 827 N N . MET A 1 103 ? -12.777 3.451 9.874 1.00 88.88 103 MET A N 1
ATOM 828 C CA . MET A 1 103 ? -11.523 3.058 9.206 1.00 88.88 103 MET A CA 1
ATOM 829 C C . MET A 1 103 ? -11.693 1.850 8.276 1.00 88.88 103 MET A C 1
ATOM 831 O O . MET A 1 103 ? -11.129 1.818 7.185 1.00 88.88 103 MET A O 1
ATOM 835 N N . ALA A 1 104 ? -12.475 0.850 8.689 1.00 87.38 104 ALA A N 1
ATOM 836 C CA . ALA A 1 104 ? -12.769 -0.310 7.852 1.00 87.38 104 ALA A CA 1
ATOM 837 C C . ALA A 1 104 ? -13.565 0.082 6.596 1.00 87.38 104 ALA A C 1
ATOM 839 O O . ALA A 1 104 ? -13.344 -0.482 5.524 1.00 87.38 104 ALA A O 1
ATOM 840 N N . HIS A 1 105 ? -14.462 1.063 6.714 1.00 90.69 105 HIS A N 1
ATOM 841 C CA . HIS A 1 105 ? -15.204 1.602 5.581 1.00 90.69 105 HIS A CA 1
ATOM 842 C C . HIS A 1 105 ? -14.289 2.351 4.602 1.00 90.69 105 HIS A C 1
ATOM 844 O O . HIS A 1 105 ? -14.318 2.056 3.407 1.00 90.69 105 HIS A O 1
ATOM 850 N N . ASP A 1 106 ? -13.415 3.223 5.110 1.00 88.25 106 ASP A N 1
ATOM 851 C CA . ASP A 1 106 ? -12.430 3.954 4.303 1.00 88.25 106 ASP A CA 1
ATOM 852 C C . ASP A 1 106 ? -11.469 2.999 3.579 1.00 88.25 106 ASP A C 1
ATOM 854 O O . ASP A 1 106 ? -11.156 3.182 2.401 1.00 88.25 106 ASP A O 1
ATOM 858 N N . MET A 1 107 ? -11.037 1.933 4.262 1.00 82.06 107 MET A N 1
ATOM 859 C CA . MET A 1 107 ? -10.228 0.873 3.660 1.00 82.06 107 MET A CA 1
ATOM 860 C C . MET A 1 107 ? -10.959 0.161 2.524 1.00 82.06 107 MET A C 1
ATOM 862 O O . MET A 1 107 ? -10.332 -0.138 1.512 1.00 82.06 107 MET A O 1
ATOM 866 N N . ASN A 1 108 ? -12.254 -0.125 2.681 1.00 81.88 108 ASN A N 1
ATOM 867 C CA . ASN A 1 108 ? -13.042 -0.777 1.640 1.00 81.88 108 ASN A CA 1
ATOM 868 C C . ASN A 1 108 ? -13.154 0.110 0.394 1.00 81.88 108 ASN A C 1
ATOM 870 O O . ASN A 1 108 ? -12.930 -0.368 -0.715 1.00 81.88 108 ASN A O 1
ATOM 874 N N . GLU A 1 109 ? -13.435 1.404 0.569 1.00 83.38 109 GLU A N 1
ATOM 875 C CA . GLU A 1 109 ? -13.466 2.337 -0.561 1.00 83.38 109 GLU A CA 1
ATOM 876 C C . GLU A 1 109 ? -12.106 2.477 -1.252 1.00 83.38 109 GLU A C 1
ATOM 878 O O . GLU A 1 109 ? -12.041 2.592 -2.474 1.00 83.38 109 GLU A O 1
ATOM 883 N N . GLU A 1 110 ? -11.010 2.489 -0.493 1.00 79.12 110 GLU A N 1
ATOM 884 C CA . GLU A 1 110 ? -9.666 2.588 -1.061 1.00 79.12 110 GLU A CA 1
ATOM 885 C C . GLU A 1 110 ? -9.261 1.305 -1.805 1.00 79.12 110 GLU A C 1
ATOM 887 O O . GLU A 1 110 ? -8.595 1.377 -2.836 1.00 79.12 110 GLU A O 1
ATOM 892 N N . LEU A 1 111 ? -9.720 0.137 -1.338 1.00 74.06 111 LEU A N 1
ATOM 893 C CA . LEU A 1 111 ? -9.581 -1.142 -2.042 1.00 74.06 111 LEU A CA 1
ATOM 894 C C . LEU A 1 111 ? -10.322 -1.114 -3.385 1.00 74.06 111 LEU A C 1
ATOM 896 O O . LEU A 1 111 ? -9.739 -1.462 -4.413 1.00 74.06 111 LEU A O 1
ATOM 900 N N . ASP A 1 112 ? -11.562 -0.618 -3.392 1.00 71.81 112 ASP A N 1
ATOM 901 C CA . ASP A 1 112 ? -12.354 -0.434 -4.612 1.00 71.81 112 ASP A CA 1
ATOM 902 C C . ASP A 1 112 ? -11.709 0.603 -5.558 1.00 71.81 112 ASP A C 1
ATOM 904 O O . ASP A 1 112 ? -11.725 0.435 -6.782 1.00 71.81 112 ASP A O 1
ATOM 908 N N . ARG A 1 113 ? -11.061 1.645 -5.011 1.00 69.44 113 ARG A N 1
ATOM 909 C CA . ARG A 1 113 ? -10.282 2.644 -5.771 1.00 69.44 113 ARG A CA 1
ATOM 910 C C . ARG A 1 113 ? -8.929 2.130 -6.283 1.00 69.44 113 ARG A C 1
ATOM 912 O O . ARG A 1 113 ? -8.413 2.703 -7.243 1.00 69.44 113 ARG A O 1
ATOM 919 N N . GLN A 1 114 ? -8.362 1.065 -5.709 1.00 58.09 114 GLN A N 1
ATOM 920 C CA . GLN A 1 114 ? -7.081 0.473 -6.136 1.00 58.09 114 GLN A CA 1
ATOM 921 C C . GLN A 1 114 ? -7.204 -0.559 -7.271 1.00 58.09 114 GLN A C 1
ATOM 923 O O . GLN A 1 114 ? -6.192 -0.917 -7.876 1.00 58.09 114 GLN A O 1
ATOM 928 N N . VAL A 1 115 ? -8.417 -0.983 -7.639 1.00 59.75 115 VAL A N 1
ATOM 929 C CA . VAL A 1 115 ? -8.667 -1.888 -8.779 1.00 59.75 115 VAL A CA 1
ATOM 930 C C . VAL A 1 115 ? -8.053 -1.407 -10.118 1.00 59.75 115 VAL A C 1
ATOM 932 O O . VAL A 1 115 ? -7.418 -2.221 -10.788 1.00 59.75 115 VAL A O 1
ATOM 935 N N . PRO A 1 116 ? -8.130 -0.122 -10.529 1.00 59.12 116 PRO A N 1
ATOM 936 C CA . PRO A 1 116 ? -7.537 0.337 -11.792 1.00 59.12 116 PRO A CA 1
ATOM 937 C C . PRO A 1 116 ? -6.002 0.492 -11.784 1.00 59.12 116 PRO A C 1
ATOM 939 O O . PRO A 1 116 ? -5.422 0.720 -12.845 1.00 59.12 116 PRO A O 1
ATOM 942 N N . LEU A 1 117 ? -5.313 0.365 -10.638 1.00 59.00 117 LEU A N 1
ATOM 943 C CA . LEU A 1 117 ? -3.845 0.494 -10.579 1.00 59.00 117 LEU A CA 1
ATOM 944 C C . LEU A 1 117 ? -3.102 -0.776 -11.027 1.00 59.00 117 LEU A C 1
ATOM 946 O O . LEU A 1 117 ? -1.940 -0.693 -11.425 1.00 59.00 117 LEU A O 1
ATOM 950 N N . ILE A 1 118 ? -3.753 -1.941 -10.990 1.00 61.47 118 ILE A N 1
ATOM 951 C CA . ILE A 1 118 ? -3.129 -3.218 -11.367 1.00 61.47 118 ILE A CA 1
ATOM 952 C C . ILE A 1 118 ? -2.919 -3.302 -12.887 1.00 61.47 118 ILE A C 1
ATOM 954 O O . ILE A 1 118 ? -1.837 -3.691 -13.328 1.00 61.47 118 ILE A O 1
ATOM 958 N N . ASP A 1 119 ? -3.879 -2.829 -13.684 1.00 66.31 119 ASP A N 1
ATOM 959 C CA . ASP A 1 119 ? -3.762 -2.797 -15.150 1.00 66.31 119 ASP A CA 1
ATOM 960 C C . ASP A 1 119 ? -2.655 -1.833 -15.617 1.00 66.31 119 ASP A C 1
ATOM 962 O O . ASP A 1 119 ? -1.940 -2.081 -16.596 1.00 66.31 119 ASP A O 1
ATOM 966 N N . GLU A 1 120 ? -2.449 -0.726 -14.896 1.00 67.56 120 GLU A N 1
ATOM 967 C CA . GLU A 1 120 ? -1.371 0.215 -15.209 1.00 67.56 120 GLU A CA 1
ATOM 968 C C . GLU A 1 120 ? 0.015 -0.349 -14.844 1.00 67.56 120 GLU A C 1
ATOM 970 O O . GLU A 1 120 ? 1.013 -0.032 -15.498 1.00 67.56 120 GLU A O 1
ATOM 975 N N . ILE A 1 121 ? 0.098 -1.210 -13.825 1.00 70.62 121 ILE A N 1
ATOM 976 C CA . ILE A 1 121 ? 1.341 -1.899 -13.461 1.00 70.62 121 ILE A CA 1
ATOM 977 C C . ILE A 1 121 ? 1.689 -2.960 -14.505 1.00 70.62 121 ILE A C 1
ATOM 979 O O . ILE A 1 121 ? 2.824 -2.968 -14.983 1.00 70.62 121 ILE A O 1
ATOM 983 N N . ASP A 1 122 ? 0.733 -3.799 -14.906 1.00 72.38 122 ASP A N 1
ATOM 984 C CA . ASP A 1 122 ? 0.967 -4.868 -15.886 1.00 72.38 122 ASP A CA 1
ATOM 985 C C . ASP A 1 122 ? 1.427 -4.285 -17.235 1.00 72.38 122 ASP A C 1
ATOM 987 O O . ASP A 1 122 ? 2.466 -4.653 -17.788 1.00 72.38 122 ASP A O 1
ATOM 991 N N . THR A 1 123 ? 0.758 -3.219 -17.689 1.00 78.56 123 THR A N 1
ATOM 992 C CA . THR A 1 123 ? 1.141 -2.509 -18.920 1.00 78.56 123 THR A CA 1
ATOM 993 C C . THR A 1 123 ? 2.508 -1.819 -18.835 1.00 78.56 123 THR A C 1
ATOM 995 O O . THR A 1 123 ? 3.231 -1.756 -19.839 1.00 78.56 123 THR A O 1
ATOM 998 N N . LYS A 1 124 ? 2.906 -1.297 -17.665 1.00 79.50 124 LYS A N 1
ATOM 999 C CA . LYS A 1 124 ? 4.249 -0.720 -17.460 1.00 79.50 124 LYS A CA 1
ATOM 1000 C C . LYS A 1 124 ? 5.335 -1.795 -17.435 1.00 79.50 124 LYS A C 1
ATOM 1002 O O . LYS A 1 124 ? 6.409 -1.560 -17.993 1.00 79.50 124 LYS A O 1
ATOM 1007 N N . VAL A 1 125 ? 5.063 -2.958 -16.844 1.00 82.00 125 VAL A N 1
ATOM 1008 C CA . VAL A 1 125 ? 5.987 -4.103 -16.830 1.00 82.00 125 VAL A CA 1
ATOM 1009 C C . VAL A 1 125 ? 6.203 -4.632 -18.247 1.00 82.00 125 VAL A C 1
ATOM 1011 O O . VAL A 1 125 ? 7.354 -4.777 -18.670 1.00 82.00 125 VAL A O 1
ATOM 1014 N N . ASP A 1 126 ? 5.132 -4.817 -19.019 1.00 83.19 126 ASP A N 1
ATOM 1015 C CA . ASP A 1 126 ? 5.215 -5.271 -20.409 1.00 83.19 126 ASP A CA 1
ATOM 1016 C C . ASP A 1 126 ? 5.987 -4.295 -21.303 1.00 83.19 126 ASP A C 1
ATOM 1018 O O . ASP A 1 126 ? 6.851 -4.710 -22.085 1.00 83.19 126 ASP A O 1
ATOM 1022 N N . ARG A 1 127 ? 5.745 -2.983 -21.160 1.00 83.94 127 ARG A N 1
ATOM 1023 C CA . ARG A 1 127 ? 6.513 -1.956 -21.887 1.00 83.94 127 ARG A CA 1
ATOM 1024 C C . ARG A 1 127 ? 7.992 -1.975 -21.523 1.00 83.94 127 ARG A C 1
ATOM 1026 O O . ARG A 1 127 ? 8.828 -1.993 -22.424 1.00 83.94 127 ARG A O 1
ATOM 1033 N N . ALA A 1 128 ? 8.326 -2.016 -20.234 1.00 84.31 128 ALA A N 1
ATOM 1034 C CA . ALA A 1 128 ? 9.718 -2.063 -19.793 1.00 84.31 128 ALA A CA 1
ATOM 1035 C C . ALA A 1 128 ? 10.436 -3.315 -20.325 1.00 84.31 128 ALA A C 1
ATOM 1037 O O . ALA A 1 128 ? 11.580 -3.240 -20.776 1.00 84.31 128 ALA A O 1
ATOM 1038 N N . ASN A 1 129 ? 9.754 -4.462 -20.337 1.00 86.69 129 ASN A N 1
ATOM 1039 C CA . ASN A 1 129 ? 10.308 -5.710 -20.850 1.00 86.69 129 ASN A CA 1
ATOM 1040 C C . ASN A 1 129 ? 10.509 -5.664 -22.380 1.00 86.69 129 ASN A C 1
ATOM 1042 O O . ASN A 1 129 ? 11.548 -6.091 -22.894 1.00 86.69 129 ASN A O 1
ATOM 1046 N N . ALA A 1 130 ? 9.561 -5.075 -23.118 1.00 86.94 130 ALA A N 1
ATOM 1047 C CA . ALA A 1 130 ? 9.688 -4.840 -24.556 1.00 86.94 130 ALA A CA 1
ATOM 1048 C C . ALA A 1 130 ? 10.857 -3.895 -24.889 1.00 86.94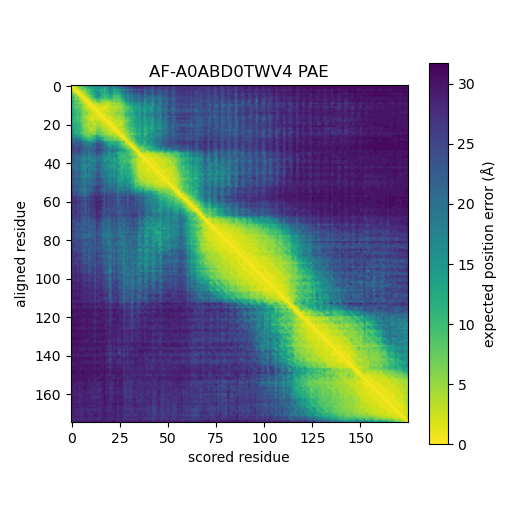 130 ALA A C 1
ATOM 1050 O O . ALA A 1 130 ? 11.644 -4.181 -25.799 1.00 86.94 130 ALA A O 1
ATOM 1051 N N . ASP A 1 131 ? 11.028 -2.815 -24.127 1.00 89.94 131 ASP A N 1
ATOM 1052 C CA . ASP A 1 131 ? 12.125 -1.861 -24.303 1.00 89.94 131 ASP A CA 1
ATOM 1053 C C . ASP A 1 131 ? 13.489 -2.485 -23.983 1.00 89.94 131 ASP A C 1
ATOM 1055 O O . ASP A 1 131 ? 14.452 -2.298 -24.738 1.00 89.94 131 ASP A O 1
ATOM 1059 N N . LEU A 1 132 ? 13.576 -3.307 -22.931 1.00 89.31 132 LEU A N 1
ATOM 1060 C CA . LEU A 1 132 ? 14.776 -4.086 -22.616 1.00 89.31 132 LEU A CA 1
ATOM 1061 C C . LEU A 1 132 ? 15.119 -5.081 -23.731 1.00 89.31 132 LEU A C 1
ATOM 1063 O O . LEU A 1 132 ? 16.284 -5.195 -24.128 1.00 89.31 132 LEU A O 1
ATOM 1067 N N . LYS A 1 133 ? 14.124 -5.787 -24.279 1.00 89.75 133 LYS A N 1
ATOM 1068 C CA . LYS A 1 133 ? 14.323 -6.720 -25.397 1.00 89.75 133 LYS A CA 1
ATOM 1069 C C . LYS A 1 133 ? 14.819 -5.993 -26.647 1.00 89.75 133 LYS A C 1
ATOM 1071 O O . LYS A 1 133 ? 15.806 -6.418 -27.248 1.00 89.75 133 LYS A O 1
ATOM 1076 N N . ASN A 1 134 ? 14.192 -4.875 -27.006 1.00 89.81 134 ASN A N 1
ATOM 1077 C CA . ASN A 1 134 ? 14.580 -4.064 -28.161 1.00 89.81 134 ASN A CA 1
ATOM 1078 C C . ASN A 1 134 ? 15.990 -3.478 -28.008 1.0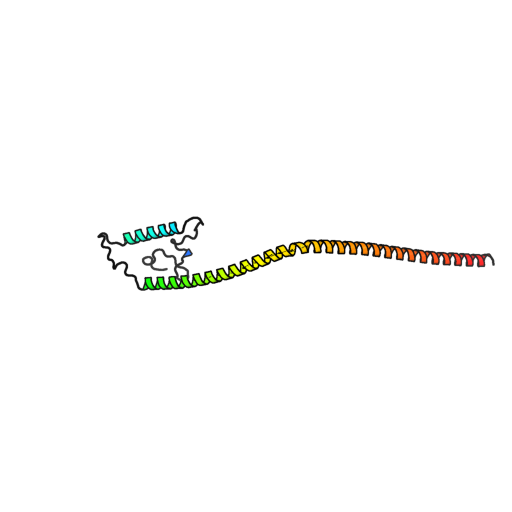0 89.81 134 ASN A C 1
ATOM 1080 O O . ASN A 1 134 ? 16.781 -3.506 -28.953 1.00 89.81 134 ASN A O 1
ATOM 1084 N N . THR A 1 135 ? 16.335 -2.996 -26.814 1.00 87.44 135 THR A N 1
ATOM 1085 C CA . THR A 1 135 ? 17.673 -2.465 -26.518 1.00 87.44 135 THR A CA 1
ATOM 1086 C C . THR A 1 135 ? 18.740 -3.553 -26.629 1.00 87.44 135 THR A C 1
ATOM 1088 O O . THR A 1 135 ? 19.786 -3.322 -27.232 1.00 87.44 135 THR A O 1
ATOM 1091 N N . ASN A 1 136 ? 18.460 -4.768 -26.149 1.00 90.00 136 ASN A N 1
ATOM 1092 C CA . ASN A 1 136 ? 19.365 -5.908 -26.307 1.00 90.00 136 ASN A CA 1
ATOM 1093 C C . ASN A 1 136 ? 19.578 -6.306 -27.775 1.00 90.00 136 ASN A C 1
ATOM 1095 O O . ASN A 1 136 ? 20.708 -6.605 -28.166 1.00 90.00 136 ASN A O 1
ATOM 1099 N N . VAL A 1 137 ? 18.528 -6.281 -28.605 1.00 90.31 137 VAL A N 1
ATOM 1100 C CA . VAL A 1 137 ? 18.657 -6.534 -30.052 1.00 90.31 137 VAL A CA 1
ATOM 1101 C C . VAL A 1 137 ? 19.553 -5.477 -30.702 1.00 90.31 137 VAL A C 1
ATOM 1103 O O . VAL A 1 137 ? 20.536 -5.831 -31.349 1.00 90.31 137 VAL A O 1
ATOM 1106 N N . ARG A 1 138 ? 19.300 -4.186 -30.444 1.00 87.69 138 ARG A N 1
ATOM 1107 C CA . ARG A 1 138 ? 20.123 -3.079 -30.969 1.00 87.69 138 ARG A CA 1
ATOM 1108 C C . ARG A 1 138 ? 21.579 -3.167 -30.521 1.00 87.69 138 ARG A C 1
ATOM 1110 O O . ARG A 1 138 ? 22.487 -2.902 -31.311 1.00 87.69 138 ARG A O 1
ATOM 1117 N N . LEU A 1 139 ? 21.813 -3.560 -29.270 1.00 89.50 139 LEU A N 1
ATOM 1118 C CA . LEU A 1 139 ? 23.156 -3.762 -28.739 1.00 89.50 139 LEU A CA 1
ATOM 1119 C C . LEU A 1 139 ? 23.870 -4.905 -29.474 1.00 89.50 139 LEU A C 1
ATOM 1121 O O . LEU A 1 139 ? 25.016 -4.746 -29.894 1.00 89.50 139 LEU A O 1
ATOM 1125 N N . LYS A 1 140 ? 23.184 -6.035 -29.685 1.00 90.94 140 LYS A N 1
ATOM 1126 C CA . LYS A 1 140 ? 23.716 -7.181 -30.435 1.00 90.94 140 LYS A CA 1
ATOM 1127 C C . LYS A 1 140 ? 24.047 -6.812 -31.883 1.00 90.94 140 LYS A C 1
ATOM 1129 O O . LYS A 1 140 ? 25.120 -7.175 -32.365 1.00 90.94 140 LYS A O 1
ATOM 1134 N N . ASP A 1 141 ? 23.174 -6.063 -32.549 1.00 88.88 141 ASP A N 1
ATOM 1135 C CA . ASP A 1 141 ? 23.398 -5.592 -33.919 1.00 88.88 141 ASP A CA 1
ATOM 1136 C C . ASP A 1 141 ? 24.599 -4.647 -33.998 1.00 88.88 141 ASP A C 1
ATOM 1138 O O . ASP A 1 141 ? 25.467 -4.821 -34.854 1.00 88.88 141 ASP A O 1
ATOM 1142 N N . THR A 1 142 ? 24.721 -3.722 -33.042 1.00 88.25 142 THR A N 1
ATOM 1143 C CA . THR A 1 142 ? 25.878 -2.820 -32.934 1.00 88.25 142 THR A CA 1
ATOM 1144 C C . THR A 1 142 ? 27.182 -3.605 -32.754 1.00 88.25 142 THR A C 1
ATOM 1146 O O . THR A 1 142 ? 28.161 -3.355 -33.457 1.00 88.25 142 THR A O 1
ATOM 1149 N N . ILE A 1 143 ? 27.203 -4.607 -31.865 1.00 87.69 143 ILE A N 1
ATOM 1150 C CA . ILE A 1 143 ? 28.372 -5.482 -31.658 1.00 87.69 143 ILE A CA 1
ATOM 1151 C C . ILE A 1 143 ? 28.738 -6.232 -32.946 1.00 87.69 143 ILE A C 1
ATOM 1153 O O . ILE A 1 143 ? 29.916 -6.300 -33.313 1.00 87.69 143 ILE A O 1
ATOM 1157 N N . ASN A 1 144 ? 27.747 -6.780 -33.651 1.00 84.56 144 ASN A N 1
ATOM 1158 C CA . ASN A 1 144 ? 27.970 -7.487 -34.911 1.00 84.56 144 ASN A CA 1
ATOM 1159 C C . ASN A 1 144 ? 28.528 -6.556 -35.995 1.00 84.56 144 ASN A C 1
ATOM 1161 O O . ASN A 1 144 ? 29.463 -6.930 -36.707 1.00 84.56 144 ASN A O 1
ATOM 1165 N N . GLN A 1 145 ? 28.019 -5.327 -36.081 1.00 84.62 145 GLN A N 1
ATOM 1166 C CA . GLN A 1 145 ? 28.494 -4.332 -37.037 1.00 84.62 145 GLN A CA 1
ATOM 1167 C C . GLN A 1 145 ? 29.945 -3.911 -36.751 1.00 84.62 145 GLN A C 1
ATOM 1169 O O . GLN A 1 145 ? 30.762 -3.850 -37.673 1.00 84.62 145 GLN A O 1
ATOM 1174 N N . LEU A 1 146 ? 30.311 -3.717 -35.479 1.00 80.81 146 LEU A N 1
ATOM 1175 C CA . LEU A 1 146 ? 31.695 -3.439 -35.074 1.00 80.81 146 LEU A CA 1
ATOM 1176 C C . LEU A 1 146 ? 32.639 -4.604 -35.406 1.00 80.81 146 LEU A C 1
ATOM 1178 O O . LEU A 1 146 ? 33.759 -4.382 -35.874 1.00 80.81 146 LEU A O 1
ATOM 1182 N N . ARG A 1 147 ? 32.188 -5.854 -35.225 1.00 78.56 147 ARG A N 1
ATOM 1183 C CA . ARG A 1 147 ? 32.955 -7.046 -35.620 1.00 78.56 147 ARG A CA 1
ATOM 1184 C C . ARG A 1 147 ? 33.182 -7.095 -37.133 1.00 78.56 147 ARG A C 1
ATOM 1186 O O . ARG A 1 147 ? 34.294 -7.398 -37.557 1.00 78.56 147 ARG A O 1
ATOM 1193 N N . SER A 1 148 ? 32.167 -6.755 -37.929 1.00 79.25 148 SER A N 1
ATOM 1194 C CA . SER A 1 148 ? 32.279 -6.678 -39.392 1.00 79.25 148 SER A CA 1
ATOM 1195 C C . SER A 1 148 ? 33.251 -5.582 -39.841 1.00 79.25 148 SER A C 1
ATOM 1197 O O . SER A 1 148 ? 34.069 -5.819 -40.726 1.00 79.25 148 SER A O 1
A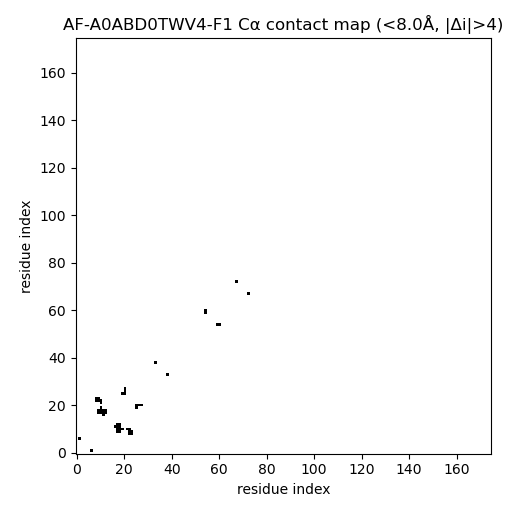TOM 1199 N N . SER A 1 149 ? 33.206 -4.407 -39.204 1.00 81.62 149 SER A N 1
ATOM 1200 C CA . SER A 1 149 ? 34.112 -3.286 -39.497 1.00 81.62 149 SER A CA 1
ATOM 1201 C C . SER A 1 149 ? 35.578 -3.643 -39.221 1.00 81.62 149 SER A C 1
ATOM 1203 O O . SER A 1 149 ? 36.457 -3.395 -40.049 1.00 81.62 149 SER A O 1
ATOM 1205 N N . ARG A 1 150 ? 35.847 -4.318 -38.094 1.00 82.69 150 ARG A N 1
ATOM 1206 C CA . ARG A 1 150 ? 37.199 -4.788 -37.762 1.00 82.69 150 ARG A CA 1
ATOM 1207 C C . ARG A 1 150 ? 37.724 -5.803 -38.776 1.00 82.69 150 ARG A C 1
ATOM 1209 O O . ARG A 1 150 ? 38.880 -5.695 -39.169 1.00 82.69 150 ARG A O 1
ATOM 1216 N N . ASN A 1 151 ? 36.894 -6.756 -39.200 1.00 84.19 151 ASN A N 1
ATOM 1217 C CA . ASN A 1 151 ? 37.294 -7.746 -40.202 1.00 84.19 151 ASN A CA 1
ATOM 1218 C C . ASN A 1 151 ? 37.653 -7.074 -41.539 1.00 84.19 151 ASN A C 1
ATOM 1220 O O . ASN A 1 151 ? 38.724 -7.334 -42.072 1.00 84.19 151 ASN A O 1
ATOM 1224 N N . PHE A 1 152 ? 36.835 -6.126 -42.011 1.00 86.06 152 PHE A N 1
ATOM 1225 C CA . PHE A 1 152 ? 37.113 -5.375 -43.241 1.00 86.06 152 PHE A CA 1
ATOM 1226 C C . PHE A 1 152 ? 38.438 -4.592 -43.182 1.00 86.06 152 PHE A C 1
ATOM 1228 O O . PHE A 1 152 ? 39.209 -4.587 -44.140 1.00 86.06 152 PHE A O 1
ATOM 1235 N N . CYS A 1 153 ? 38.738 -3.962 -42.042 1.00 87.94 153 CYS A N 1
ATOM 1236 C CA . CYS A 1 153 ? 40.007 -3.259 -41.833 1.00 87.94 153 CYS A CA 1
ATOM 1237 C C . CYS A 1 153 ? 41.214 -4.216 -41.867 1.00 87.94 153 CYS A C 1
ATOM 1239 O O . CYS A 1 153 ? 42.230 -3.911 -42.494 1.00 87.94 153 CYS A O 1
ATOM 1241 N N . ILE A 1 154 ? 41.091 -5.391 -41.237 1.00 91.81 154 ILE A N 1
ATOM 1242 C CA . ILE A 1 154 ? 42.138 -6.423 -41.242 1.00 91.81 154 ILE A CA 1
ATOM 1243 C C . ILE A 1 154 ? 42.407 -6.918 -42.670 1.00 91.81 154 ILE A C 1
ATOM 1245 O O . ILE A 1 154 ? 43.571 -7.022 -43.060 1.00 91.81 154 ILE A O 1
ATOM 1249 N N . ASP A 1 155 ? 41.362 -7.155 -43.463 1.00 90.44 155 ASP A N 1
ATOM 1250 C CA . ASP A 1 155 ? 41.498 -7.637 -44.842 1.00 90.44 155 ASP A CA 1
ATOM 1251 C C . ASP A 1 155 ? 42.264 -6.642 -45.730 1.00 90.44 155 ASP A C 1
ATOM 1253 O O . ASP A 1 155 ? 43.163 -7.038 -46.476 1.00 90.44 155 ASP A O 1
ATOM 1257 N N . ILE A 1 156 ? 41.984 -5.339 -45.606 1.00 93.75 156 ILE A N 1
ATOM 1258 C CA . ILE A 1 156 ? 42.701 -4.287 -46.349 1.00 93.75 156 ILE A CA 1
ATOM 1259 C C . ILE A 1 156 ? 44.191 -4.264 -45.983 1.00 93.75 156 ILE A 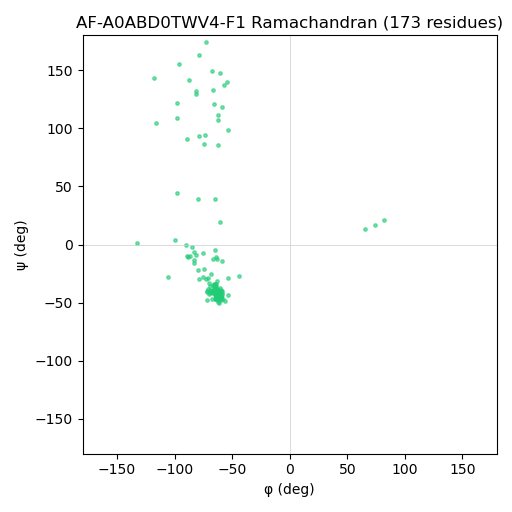C 1
ATOM 1261 O O . ILE A 1 156 ? 45.044 -4.187 -46.870 1.00 93.75 156 ILE A O 1
ATOM 1265 N N . ILE A 1 157 ? 44.523 -4.347 -44.690 1.00 94.69 157 ILE A N 1
ATOM 1266 C CA . ILE A 1 157 ? 45.919 -4.334 -44.228 1.00 94.69 157 ILE A CA 1
ATOM 1267 C C . ILE A 1 157 ? 46.673 -5.564 -44.753 1.00 94.69 157 ILE A C 1
ATOM 1269 O O . ILE A 1 157 ? 47.794 -5.428 -45.250 1.00 94.69 157 ILE A O 1
ATOM 1273 N N . LEU A 1 158 ? 46.062 -6.752 -44.692 1.00 93.31 158 LEU A N 1
ATOM 1274 C CA . LEU A 1 158 ? 46.661 -7.984 -45.213 1.00 93.31 158 LEU A CA 1
ATOM 1275 C C . LEU A 1 158 ? 46.922 -7.900 -46.724 1.00 93.31 158 LEU A C 1
ATOM 1277 O O . LEU A 1 158 ? 47.999 -8.287 -47.180 1.00 93.31 158 LEU A O 1
ATOM 1281 N N . LEU A 1 159 ? 45.986 -7.335 -47.492 1.00 94.31 159 LEU A N 1
ATOM 1282 C CA . LEU A 1 159 ? 46.140 -7.127 -48.933 1.00 94.31 159 LEU A CA 1
ATOM 1283 C C . LEU A 1 159 ? 47.335 -6.204 -49.235 1.00 94.31 159 LEU A C 1
ATOM 1285 O O . LEU A 1 159 ? 48.178 -6.540 -50.071 1.00 94.31 159 LEU A O 1
ATOM 1289 N N . CYS A 1 160 ? 47.471 -5.090 -48.508 1.00 96.19 160 CYS A N 1
ATOM 1290 C CA . CYS A 1 160 ? 48.607 -4.171 -48.644 1.00 96.19 160 CYS A CA 1
ATOM 1291 C C . CYS A 1 160 ? 49.959 -4.857 -48.386 1.00 96.19 160 CYS A C 1
ATOM 1293 O O . CYS A 1 160 ? 50.914 -4.624 -49.129 1.00 96.19 160 CYS A O 1
ATOM 1295 N N . ILE A 1 161 ? 50.044 -5.722 -47.369 1.00 96.88 161 ILE A N 1
ATOM 1296 C CA . ILE A 1 161 ? 51.271 -6.473 -47.055 1.00 96.88 161 ILE A CA 1
ATOM 1297 C C . ILE A 1 161 ? 51.624 -7.434 -48.197 1.00 96.88 161 ILE A C 1
ATOM 1299 O O . ILE A 1 161 ? 52.771 -7.455 -48.645 1.00 96.88 161 ILE A O 1
ATOM 1303 N N . ILE A 1 162 ? 50.648 -8.191 -48.708 1.00 95.81 162 ILE A N 1
ATOM 1304 C CA . ILE A 1 162 ? 50.862 -9.137 -49.816 1.00 95.81 162 ILE A CA 1
ATOM 1305 C C . ILE A 1 162 ? 51.341 -8.402 -51.073 1.00 95.81 162 ILE A C 1
ATOM 1307 O O . ILE A 1 162 ? 52.312 -8.829 -51.699 1.00 95.81 162 ILE A O 1
ATOM 1311 N N . LEU A 1 163 ? 50.709 -7.275 -51.420 1.00 95.69 163 LEU A N 1
ATOM 1312 C CA . LEU A 1 163 ? 51.127 -6.457 -52.560 1.00 95.69 163 LEU A CA 1
ATOM 1313 C C . LEU A 1 163 ? 52.534 -5.885 -52.380 1.00 95.69 163 LEU A C 1
ATOM 1315 O O . LEU A 1 163 ? 53.316 -5.895 -53.329 1.00 95.69 163 LEU A O 1
ATOM 1319 N N . GLY A 1 164 ? 52.879 -5.425 -51.175 1.00 96.50 164 GLY A N 1
ATOM 1320 C CA . GLY A 1 164 ? 54.222 -4.936 -50.862 1.00 96.50 164 GLY A CA 1
ATOM 1321 C C . GLY A 1 164 ? 55.293 -6.009 -51.066 1.00 96.50 164 GLY A C 1
ATOM 1322 O O . GLY A 1 164 ? 56.307 -5.751 -51.715 1.00 96.50 164 GLY A O 1
ATOM 1323 N N . ILE A 1 165 ? 55.042 -7.232 -50.584 1.00 96.44 165 ILE A N 1
ATOM 1324 C CA . ILE A 1 165 ? 55.945 -8.376 -50.780 1.00 96.44 165 ILE A CA 1
ATOM 1325 C C . ILE A 1 165 ? 56.044 -8.739 -52.267 1.00 96.44 165 ILE A C 1
ATOM 1327 O O . ILE A 1 165 ? 57.148 -8.927 -52.776 1.00 96.44 165 ILE A O 1
ATOM 1331 N N . ALA A 1 166 ? 54.922 -8.795 -52.990 1.00 95.69 166 ALA A N 1
ATOM 1332 C CA . ALA A 1 166 ? 54.914 -9.103 -54.420 1.00 95.69 166 ALA A CA 1
ATOM 1333 C C . ALA A 1 166 ? 55.693 -8.062 -55.245 1.00 95.69 166 ALA A C 1
ATOM 1335 O O . ALA A 1 166 ? 56.499 -8.428 -56.101 1.00 95.69 166 ALA A O 1
ATOM 1336 N N . ALA A 1 167 ? 55.506 -6.769 -54.961 1.00 95.88 167 ALA A N 1
ATOM 1337 C CA . ALA A 1 167 ? 56.236 -5.683 -55.613 1.00 95.88 167 ALA A CA 1
ATOM 1338 C C . ALA A 1 167 ? 57.736 -5.712 -55.282 1.00 95.88 167 ALA A C 1
ATOM 1340 O O . ALA A 1 167 ? 58.569 -5.470 -56.159 1.00 95.88 167 ALA A O 1
ATOM 1341 N N . TYR A 1 168 ? 58.094 -6.037 -54.035 1.00 96.06 168 TYR A N 1
ATOM 1342 C CA . TYR A 1 168 ? 59.485 -6.232 -53.632 1.00 96.06 168 TYR A CA 1
ATOM 1343 C C . TYR A 1 168 ? 60.131 -7.387 -54.404 1.00 96.06 168 TYR A C 1
ATOM 1345 O O . TYR A 1 168 ? 61.177 -7.196 -55.023 1.00 96.06 168 TYR A O 1
ATOM 1353 N N . LEU A 1 169 ? 59.479 -8.554 -54.443 1.00 94.69 169 LEU A N 1
ATOM 1354 C CA . LEU A 1 169 ? 59.963 -9.717 -55.188 1.00 94.69 169 LEU A CA 1
ATOM 1355 C C . LEU A 1 169 ? 60.089 -9.420 -56.684 1.00 94.69 169 LEU A C 1
ATOM 1357 O O . LEU A 1 169 ? 61.104 -9.770 -57.276 1.00 94.69 169 LEU A O 1
ATOM 1361 N N . TYR A 1 170 ? 59.120 -8.724 -57.287 1.00 95.88 170 TYR A N 1
ATOM 1362 C CA . TYR A 1 170 ? 59.196 -8.304 -58.688 1.00 95.88 170 TYR A CA 1
ATOM 1363 C C . TYR A 1 170 ? 60.408 -7.402 -58.958 1.00 95.88 170 TYR A C 1
ATOM 1365 O O . TYR A 1 170 ? 61.129 -7.622 -59.927 1.00 95.88 170 TYR A O 1
ATOM 1373 N N . ASN A 1 171 ? 60.664 -6.414 -58.094 1.00 94.00 171 ASN A N 1
ATOM 1374 C CA . ASN A 1 171 ? 61.829 -5.536 -58.228 1.00 94.00 171 ASN A CA 1
ATOM 1375 C C . ASN A 1 171 ? 63.156 -6.286 -58.056 1.00 94.00 171 ASN A C 1
ATOM 1377 O O . ASN A 1 171 ? 64.123 -5.953 -58.734 1.00 94.00 171 ASN A O 1
ATOM 1381 N N . VAL A 1 172 ? 63.209 -7.287 -57.172 1.00 94.12 172 VAL A N 1
ATOM 1382 C CA . VAL A 1 172 ? 64.404 -8.121 -56.972 1.00 94.12 172 VAL A CA 1
ATOM 1383 C C . VAL A 1 172 ? 64.631 -9.076 -58.147 1.00 94.12 172 VAL A C 1
ATOM 1385 O O . VAL A 1 172 ? 65.766 -9.223 -58.571 1.00 94.12 172 VAL A O 1
ATOM 1388 N N . LEU A 1 173 ? 63.579 -9.693 -58.694 1.00 89.69 173 LEU A N 1
ATOM 1389 C CA . LEU A 1 173 ? 63.658 -10.635 -59.824 1.00 89.69 173 LEU A CA 1
ATOM 1390 C C . LEU A 1 173 ? 63.901 -9.960 -61.179 1.00 89.69 173 LEU A C 1
ATOM 1392 O O . LEU A 1 173 ? 64.415 -10.594 -62.094 1.00 89.69 173 LEU A O 1
ATOM 1396 N N . LYS A 1 174 ? 63.470 -8.705 -61.339 1.00 83.88 174 LYS A N 1
ATOM 1397 C CA . LYS A 1 174 ? 63.662 -7.931 -62.574 1.00 83.88 174 LYS A CA 1
ATOM 1398 C C . LYS A 1 174 ? 65.042 -7.265 -62.653 1.00 83.88 174 LYS A C 1
ATOM 1400 O O . LYS A 1 174 ? 65.404 -6.767 -63.719 1.00 83.88 174 LYS A O 1
ATOM 1405 N N . LYS A 1 175 ? 65.770 -7.213 -61.540 1.00 55.66 175 LYS A N 1
ATOM 1406 C CA . LYS A 1 175 ? 67.144 -6.719 -61.471 1.00 55.66 175 LYS A CA 1
ATOM 1407 C C . LYS A 1 175 ? 68.126 -7.851 -61.746 1.00 55.66 175 LYS A C 1
ATOM 1409 O O . LYS A 1 175 ? 69.142 -7.556 -62.408 1.00 55.66 175 LYS A O 1
#

pLDDT: mean 74.17, std 14.67, range [44.03, 96.88]

Organism: Dendrobium thyrsiflorum (NCBI:txid117978)

Solvent-accessible surface area (backbone atoms only — not comparable to full-atom values): 10292 Å² total; per-residue (Å²): 136,80,61,75,92,76,47,90,70,71,36,60,42,101,84,72,43,78,26,61,78,74,17,89,89,41,74,87,79,72,57,99,80,71,54,74,62,59,57,50,52,54,50,48,52,53,51,51,54,53,53,59,71,70,51,59,94,83,70,72,78,58,79,69,78,71,57,83,44,75,65,58,55,50,52,51,53,54,49,53,56,51,49,54,54,48,53,56,51,51,53,53,50,50,54,53,50,51,54,50,52,51,52,53,49,54,49,51,55,49,52,66,65,47,60,72,54,55,63,56,46,54,55,50,51,52,49,52,50,51,52,51,52,50,50,50,50,53,50,53,52,51,53,50,51,54,53,53,52,52,52,55,54,51,52,53,54,53,50,52,50,53,50,51,52,52,53,50,50,50,58,62,74,74,103

Sequence (175 aa):
MGDPDVDHGFVFDDQGRTDVLASPFFDVHFGNDESTDDYVDRILYQLTLTIEAQIPPDGSFDANYFQQTEESNKFRQEFEMRKMKQDQGLDTIAEGLDTLKNMAHDMNEELDRQVPLIDEIDTKVDRANADLKNTNVRLKDTINQLRSSRNFCIDIILLCIILGIAAYLYNVLKK

Foldseek 3Di:
DDDPVPCPQFDADPVRHGPLCPGPLDDPPPDPPDDPVVVVVVVVVVVVVVVVVVQPPVNPPPVCVPVCDPVVVVVVVVVVVVVVVVVVVVVVVVVVVVVVVVVVVVVVVVVVVCVVVVVVVVVVVVVVVVVVVVVVVVVVVVVVVVVVVVVVVVVVVVVVVVVVVVVVVVVVVVD